Protein AF-G9L574-F1 (afdb_monomer_lite)

pLDDT: mean 74.45, std 17.56, range [42.44, 97.62]

InterPro domains:
  IPR010920 LSM domain superfamily [SSF50182] (1-46)
  IPR050914 Small nuclear ribonucleoprotein-associated SmB/NAA38-like [PTHR10701] (1-89)

Sequence (89 aa):
DCDEFRKIKPKNAKQPEREEKRVLGLVLLRGENLVSMTVEGPPPKDTGIARVPLAGAAGGPGVGRAAGRGVPAGVPIPQAPAGLAGPVR

Organism: Mustela putorius furo (NCBI:txid9669)

Structure (mmCIF, N/CA/C/O backbone):
data_AF-G9L574-F1
#
_entry.id   AF-G9L574-F1
#
loop_
_atom_site.group_PDB
_atom_site.id
_atom_site.type_symbol
_atom_site.label_atom_id
_atom_site.label_alt_id
_atom_site.label_comp_id
_atom_site.label_asym_id
_atom_site.label_entity_id
_atom_site.label_seq_id
_atom_site.pdbx_PDB_ins_code
_atom_site.Cartn_x
_atom_site.Cartn_y
_atom_site.Cartn_z
_atom_site.occupancy
_atom_site.B_iso_or_equiv
_atom_site.auth_seq_id
_atom_site.auth_comp_id
_atom_site.auth_asym_id
_atom_site.auth_atom_id
_atom_site.pdbx_PDB_model_num
ATOM 1 N N . ASP A 1 1 ? 10.835 4.741 0.138 1.00 86.44 1 ASP A N 1
ATOM 2 C CA . ASP A 1 1 ? 10.628 4.886 1.587 1.00 86.44 1 ASP A CA 1
ATOM 3 C C . ASP A 1 1 ? 9.202 4.493 1.905 1.00 86.44 1 ASP A C 1
ATOM 5 O O . ASP A 1 1 ? 8.307 4.912 1.180 1.00 86.44 1 ASP A O 1
ATOM 9 N N . CYS A 1 2 ? 9.006 3.613 2.886 1.00 92.50 2 CYS A N 1
ATOM 10 C CA . CYS A 1 2 ? 7.694 3.097 3.277 1.00 92.50 2 CYS A CA 1
ATO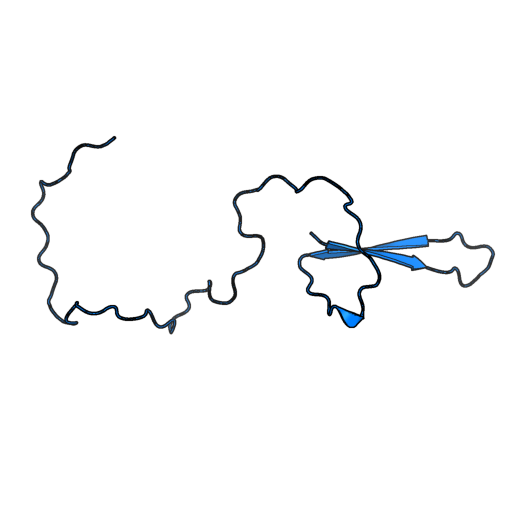M 11 C C . CYS A 1 2 ? 7.282 3.654 4.646 1.00 92.50 2 CYS A C 1
ATOM 13 O O . CYS A 1 2 ? 8.056 3.563 5.603 1.00 92.50 2 CYS A O 1
ATOM 15 N N . ASP A 1 3 ? 6.052 4.162 4.730 1.00 94.75 3 ASP A N 1
ATOM 16 C CA . ASP A 1 3 ? 5.407 4.646 5.952 1.00 94.75 3 ASP A CA 1
ATOM 17 C C . ASP A 1 3 ? 4.170 3.788 6.270 1.00 94.75 3 ASP A C 1
ATOM 19 O O . ASP A 1 3 ? 3.430 3.388 5.371 1.00 94.75 3 ASP A O 1
ATOM 23 N N . GLU A 1 4 ? 3.930 3.521 7.552 1.00 94.69 4 GLU A N 1
ATOM 24 C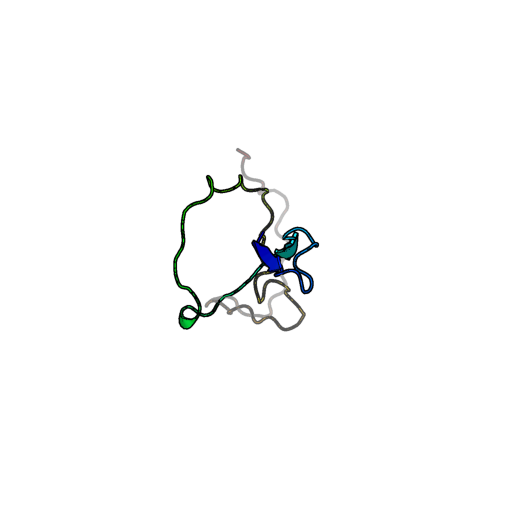 CA . GLU A 1 4 ? 2.725 2.864 8.060 1.00 94.69 4 GLU A CA 1
ATOM 25 C C . GLU A 1 4 ? 1.816 3.895 8.732 1.00 94.69 4 GLU A C 1
ATOM 27 O O . GLU A 1 4 ? 2.264 4.674 9.579 1.00 94.69 4 GLU A O 1
ATOM 32 N N . PHE A 1 5 ? 0.526 3.850 8.402 1.00 94.88 5 PHE A N 1
ATOM 33 C CA . PHE A 1 5 ? -0.506 4.684 9.007 1.00 94.88 5 PHE A CA 1
ATOM 34 C C . PHE A 1 5 ? -1.511 3.798 9.740 1.00 94.88 5 PHE A C 1
ATOM 36 O O . PHE A 1 5 ? -2.166 2.946 9.138 1.00 94.88 5 PHE A O 1
ATOM 43 N N . ARG A 1 6 ? -1.642 3.989 11.058 1.00 94.50 6 ARG A N 1
ATOM 44 C CA . ARG A 1 6 ? -2.639 3.286 11.877 1.00 94.50 6 ARG A CA 1
ATOM 45 C C . ARG A 1 6 ? -3.645 4.257 12.461 1.00 94.50 6 ARG A C 1
ATOM 47 O O . ARG A 1 6 ? -3.284 5.193 13.171 1.00 94.50 6 ARG A O 1
ATOM 54 N N . LYS A 1 7 ? -4.927 3.964 12.253 1.00 90.56 7 LYS A N 1
ATOM 55 C CA . LYS A 1 7 ? -6.022 4.656 12.931 1.00 90.56 7 LYS A CA 1
ATOM 56 C C . LYS A 1 7 ? -6.181 4.107 14.350 1.00 90.56 7 LYS A C 1
ATOM 58 O O . LYS A 1 7 ? -6.534 2.942 14.538 1.00 90.56 7 LYS A O 1
ATOM 63 N N . ILE A 1 8 ? -5.928 4.936 15.358 1.00 88.81 8 ILE A N 1
ATOM 64 C CA . ILE A 1 8 ? -6.076 4.569 16.765 1.00 88.81 8 ILE A CA 1
ATOM 65 C C . ILE A 1 8 ? -7.492 4.909 17.215 1.00 88.81 8 ILE A C 1
ATOM 67 O O . ILE A 1 8 ? -7.890 6.075 17.261 1.00 88.81 8 ILE A O 1
ATOM 71 N N . LYS A 1 9 ? -8.253 3.868 17.570 1.00 84.25 9 LYS A N 1
ATOM 72 C CA . LYS A 1 9 ? -9.574 4.035 18.175 1.00 84.25 9 LYS A CA 1
ATOM 73 C C . LYS A 1 9 ? -9.408 4.625 19.580 1.00 84.25 9 LYS A C 1
ATOM 75 O O . LYS A 1 9 ? -8.669 4.050 20.387 1.00 84.25 9 LYS A O 1
ATOM 80 N N . PRO A 1 10 ? -10.072 5.746 19.894 1.00 82.81 10 PRO A N 1
ATOM 81 C CA . PRO A 1 10 ? -9.993 6.328 21.222 1.00 82.81 10 PRO A CA 1
ATOM 82 C C . PRO A 1 10 ? -10.650 5.390 22.244 1.00 82.81 10 PRO A C 1
ATOM 84 O O . PRO A 1 10 ? -11.724 4.842 22.005 1.00 82.81 10 PRO A O 1
ATOM 87 N N . LYS A 1 11 ? -10.006 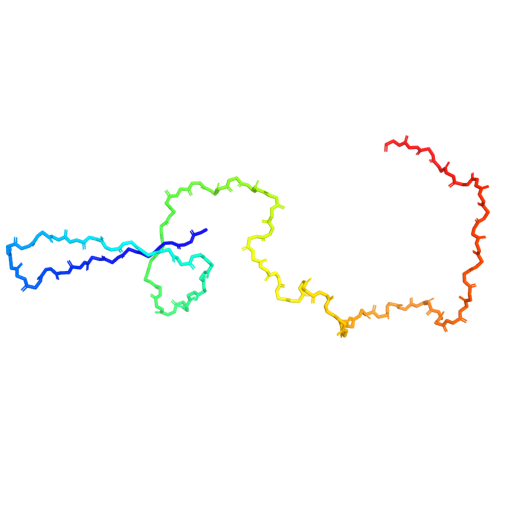5.204 23.404 1.00 81.94 11 LYS A N 1
ATOM 88 C CA . LYS A 1 11 ? -10.563 4.390 24.504 1.00 81.94 11 LYS A CA 1
ATOM 89 C C . LYS A 1 11 ? -11.763 5.062 25.180 1.00 81.94 11 LYS A C 1
ATOM 91 O O . LYS A 1 11 ? -12.610 4.379 25.737 1.00 81.94 11 LYS A O 1
ATOM 96 N N . ASN A 1 12 ? -11.828 6.392 25.110 1.00 80.75 12 ASN A N 1
ATOM 97 C CA . ASN A 1 12 ? -12.927 7.204 25.619 1.00 80.75 12 ASN A CA 1
ATOM 98 C C . ASN A 1 12 ? -13.577 7.955 24.458 1.00 80.75 12 ASN A C 1
ATOM 100 O O . ASN A 1 12 ? -12.876 8.627 23.708 1.00 80.75 12 ASN A O 1
ATOM 104 N N . ALA A 1 13 ? -14.908 7.935 24.372 1.00 74.25 13 ALA A N 1
ATOM 105 C CA . ALA A 1 13 ? -15.673 8.580 23.296 1.00 74.25 13 ALA A CA 1
ATOM 106 C C . ALA A 1 13 ? -15.458 10.106 23.172 1.00 74.25 13 ALA A C 1
ATOM 108 O O . ALA A 1 13 ? -15.822 10.700 22.165 1.00 74.25 13 ALA A O 1
ATOM 109 N N . LYS A 1 14 ? -14.863 10.748 24.187 1.00 80.62 14 LYS A N 1
ATOM 110 C CA . LYS A 1 14 ? -14.495 12.174 24.171 1.00 80.62 14 LYS A CA 1
ATOM 111 C C . LYS A 1 14 ? -13.130 12.470 23.540 1.00 80.62 14 LYS A C 1
ATOM 113 O O . LYS A 1 14 ? -12.807 13.640 23.370 1.00 80.62 14 LYS A O 1
ATOM 118 N N . GLN A 1 15 ? -12.305 11.462 23.253 1.00 77.44 15 GLN A N 1
ATOM 119 C CA . GLN A 1 15 ? -11.011 11.693 22.611 1.00 77.44 15 GLN A CA 1
ATOM 120 C C . GLN A 1 15 ? -11.140 11.650 21.085 1.00 77.44 15 GLN A C 1
ATOM 122 O O . GLN A 1 15 ? -11.838 10.777 20.568 1.00 77.44 15 GLN A O 1
ATOM 127 N N . PRO A 1 16 ? -10.466 12.564 20.365 1.00 79.12 16 PRO A N 1
ATOM 128 C CA . PRO A 1 16 ? -10.478 12.566 18.911 1.00 79.12 16 PRO A CA 1
ATOM 129 C C . PRO A 1 16 ? -9.804 11.306 18.360 1.00 79.12 16 PRO A C 1
ATOM 131 O O . PRO A 1 16 ? -8.886 10.752 18.973 1.00 79.12 16 PRO A O 1
ATOM 134 N N . GLU A 1 17 ? -10.249 10.866 17.183 1.00 79.06 17 GLU A N 1
ATOM 135 C CA . GLU A 1 17 ? -9.544 9.827 16.435 1.00 79.06 17 GLU A CA 1
ATOM 136 C C . GLU A 1 17 ? -8.142 10.329 16.079 1.00 79.06 17 GLU A C 1
ATOM 138 O O . GLU A 1 17 ? -7.975 11.440 15.573 1.00 79.06 17 GLU A O 1
ATOM 143 N N . ARG A 1 18 ? -7.126 9.512 16.370 1.00 85.12 18 ARG A N 1
ATOM 144 C CA . ARG A 1 18 ? -5.727 9.848 16.105 1.00 85.12 18 ARG A CA 1
ATOM 145 C C . ARG A 1 18 ? -5.155 8.886 15.083 1.00 85.12 18 ARG A C 1
ATOM 147 O O . ARG A 1 18 ? -5.294 7.673 15.224 1.00 85.12 18 ARG A O 1
ATOM 154 N N . GLU A 1 19 ? -4.465 9.433 14.098 1.00 90.19 19 GLU A N 1
ATOM 155 C CA . GLU A 1 19 ? -3.651 8.657 13.175 1.00 90.19 19 GLU A CA 1
ATOM 156 C C . GLU A 1 19 ? -2.205 8.625 13.678 1.00 90.19 19 GLU A C 1
ATOM 158 O O . GLU A 1 19 ? -1.633 9.650 14.057 1.00 90.19 19 GLU A O 1
ATOM 163 N N . GLU A 1 20 ? -1.629 7.430 13.754 1.00 92.19 20 GLU A N 1
ATOM 164 C CA . GLU A 1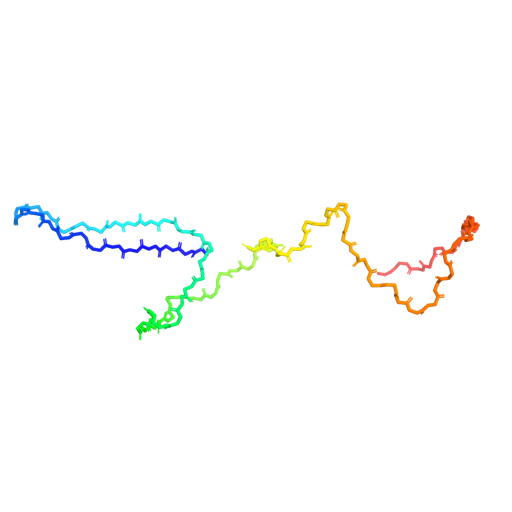 20 ? -0.232 7.218 14.116 1.00 92.19 20 GLU A CA 1
ATOM 165 C C . GLU A 1 20 ? 0.559 6.875 12.854 1.00 92.19 20 GLU A C 1
ATOM 167 O O . GLU A 1 20 ? 0.299 5.849 12.223 1.00 92.19 20 GLU A O 1
ATOM 172 N N . LYS A 1 21 ? 1.530 7.729 12.515 1.00 94.56 21 LYS A N 1
ATOM 173 C CA . LYS A 1 21 ? 2.477 7.522 11.418 1.00 94.56 21 LYS A CA 1
ATOM 174 C C . LYS A 1 21 ? 3.767 6.891 11.943 1.00 94.56 21 LYS A C 1
ATOM 176 O O . LYS A 1 21 ? 4.353 7.407 12.897 1.00 94.56 21 LYS A O 1
ATOM 181 N N . ARG A 1 22 ? 4.241 5.823 11.299 1.00 95.62 22 ARG A N 1
ATOM 182 C CA . ARG A 1 22 ? 5.540 5.183 11.572 1.00 95.62 22 ARG A CA 1
ATOM 183 C C . ARG A 1 22 ? 6.369 5.088 10.299 1.00 95.62 22 ARG A C 1
ATOM 185 O O . ARG A 1 22 ? 5.864 4.638 9.279 1.00 95.62 22 ARG A O 1
ATOM 192 N N . VAL A 1 23 ? 7.641 5.467 10.380 1.00 96.00 23 VAL A N 1
ATOM 193 C CA . VAL A 1 23 ? 8.595 5.342 9.268 1.00 96.00 23 VAL A CA 1
ATOM 194 C C . VAL A 1 23 ? 9.235 3.958 9.329 1.00 96.00 23 VAL A C 1
ATOM 196 O O . VAL A 1 23 ? 9.814 3.605 10.355 1.00 96.00 23 VAL A O 1
ATOM 199 N N . LEU A 1 24 ? 9.131 3.175 8.253 1.00 94.50 24 LEU A N 1
ATOM 200 C CA . LEU A 1 24 ? 9.661 1.806 8.193 1.00 94.50 24 LEU A CA 1
ATOM 201 C C . LEU A 1 24 ? 10.922 1.686 7.324 1.00 94.50 24 LEU A C 1
ATOM 203 O O . LEU A 1 24 ? 11.795 0.873 7.616 1.00 94.50 24 LEU A O 1
ATOM 207 N N . GLY A 1 25 ? 11.039 2.486 6.259 1.00 92.56 25 GLY A N 1
ATOM 208 C CA . GLY A 1 25 ? 12.160 2.399 5.316 1.00 92.56 25 GLY A CA 1
ATOM 209 C C . GLY A 1 25 ? 11.920 1.356 4.221 1.00 92.56 25 GLY A C 1
ATOM 210 O O . GLY A 1 25 ? 10.983 1.514 3.440 1.00 92.56 25 GLY A O 1
ATOM 211 N N . LEU A 1 26 ? 12.771 0.329 4.123 1.00 92.19 26 LEU A N 1
ATOM 212 C CA . LEU A 1 26 ? 12.602 -0.790 3.185 1.00 92.19 26 LEU A CA 1
ATOM 213 C C . LEU A 1 26 ? 11.838 -1.930 3.867 1.00 92.19 26 LEU A C 1
ATOM 215 O O . LEU A 1 26 ? 12.268 -2.425 4.905 1.00 92.19 26 LEU A O 1
ATOM 219 N N . VAL A 1 27 ? 10.742 -2.381 3.258 1.00 93.94 27 VAL A N 1
ATOM 220 C CA . VAL A 1 27 ? 9.881 -3.435 3.812 1.00 93.94 27 VAL A CA 1
ATOM 221 C C . VAL A 1 27 ? 9.612 -4.502 2.754 1.00 93.94 27 VAL A C 1
ATOM 223 O O . VAL A 1 27 ? 9.376 -4.181 1.591 1.00 93.94 27 VAL A O 1
ATOM 226 N N . LEU A 1 28 ? 9.610 -5.771 3.169 1.00 94.12 28 LEU A N 1
ATOM 227 C CA . LEU A 1 28 ? 9.130 -6.901 2.376 1.00 94.12 28 LEU A CA 1
ATOM 228 C C . LEU A 1 28 ? 7.873 -7.466 3.043 1.00 94.12 28 LEU A C 1
ATOM 230 O O . LEU A 1 28 ? 7.935 -7.966 4.165 1.00 94.12 28 LEU A O 1
ATOM 234 N N . LEU A 1 29 ? 6.734 -7.382 2.359 1.00 95.25 29 LEU A N 1
ATOM 235 C CA . LEU A 1 29 ? 5.464 -7.914 2.847 1.00 95.25 29 LEU A CA 1
ATOM 236 C C . LEU A 1 29 ? 5.167 -9.264 2.192 1.00 95.25 29 LEU A C 1
ATOM 238 O O . LEU A 1 29 ? 5.396 -9.456 0.998 1.00 95.25 29 LEU A O 1
ATOM 242 N N . ARG A 1 30 ? 4.617 -10.199 2.971 1.00 97.06 30 ARG A N 1
ATOM 243 C CA . ARG A 1 30 ? 4.121 -11.474 2.440 1.00 97.06 30 ARG A CA 1
ATOM 244 C C . ARG A 1 30 ? 2.784 -11.249 1.732 1.00 97.06 30 ARG A C 1
ATOM 246 O O . ARG A 1 30 ? 1.879 -10.662 2.320 1.00 97.06 30 ARG A O 1
ATOM 253 N N . GLY A 1 31 ? 2.653 -11.756 0.504 1.00 97.38 31 GLY A N 1
ATOM 254 C CA . GLY A 1 31 ? 1.501 -11.486 -0.369 1.00 97.38 31 GLY A CA 1
ATOM 255 C C . GLY A 1 31 ? 0.137 -11.897 0.197 1.00 97.38 31 GLY A C 1
ATOM 256 O O . GLY A 1 31 ? -0.858 -11.266 -0.124 1.00 97.38 31 GLY A O 1
ATOM 257 N N . GLU A 1 32 ? 0.082 -12.885 1.093 1.00 97.62 32 GLU A N 1
ATOM 258 C CA . GLU A 1 32 ? -1.172 -13.329 1.730 1.00 97.62 32 GLU A CA 1
ATOM 259 C C . GLU A 1 32 ? -1.821 -12.276 2.641 1.00 97.62 32 GLU A C 1
ATOM 261 O O . GLU A 1 32 ? -3.022 -12.329 2.877 1.00 97.62 32 GLU A O 1
ATOM 266 N N . ASN A 1 33 ? -1.041 -11.309 3.135 1.00 95.50 33 ASN A N 1
ATOM 267 C CA . ASN A 1 33 ? -1.540 -10.225 3.984 1.00 95.50 33 ASN A CA 1
ATOM 268 C C . ASN A 1 33 ? -1.912 -8.968 3.176 1.00 95.50 33 ASN A C 1
ATOM 270 O O . ASN A 1 33 ? -2.349 -7.971 3.751 1.00 95.50 33 ASN A O 1
ATOM 274 N N . LEU A 1 34 ? -1.705 -8.982 1.855 1.00 94.81 34 LEU A N 1
ATOM 275 C CA . LEU A 1 34 ? -1.975 -7.853 0.974 1.00 94.81 34 LEU A CA 1
ATOM 276 C C . LEU A 1 34 ? -3.411 -7.941 0.440 1.00 94.81 34 LEU A C 1
ATOM 278 O O . LEU A 1 34 ? -3.766 -8.895 -0.244 1.00 94.81 34 LEU A O 1
ATOM 282 N N . VAL A 1 35 ? -4.228 -6.925 0.720 1.00 96.62 35 VAL A N 1
ATOM 283 C CA . VAL A 1 35 ? -5.631 -6.877 0.264 1.00 96.62 35 VAL A CA 1
ATOM 284 C C . VAL A 1 35 ? -5.761 -6.138 -1.069 1.00 96.62 35 VAL A C 1
ATOM 286 O O . VAL A 1 35 ? -6.408 -6.620 -1.993 1.00 96.62 35 VAL A O 1
ATOM 289 N N . SER A 1 36 ? -5.142 -4.962 -1.181 1.00 96.62 36 SER A N 1
ATOM 290 C CA . SER A 1 36 ? -5.225 -4.111 -2.371 1.00 96.62 36 SER A CA 1
ATOM 291 C C . SER A 1 36 ? -4.050 -3.142 -2.450 1.00 96.62 36 SER A C 1
ATOM 293 O O . SER A 1 36 ? -3.474 -2.778 -1.425 1.00 96.62 36 SER A O 1
ATOM 295 N N . MET A 1 37 ? -3.741 -2.672 -3.660 1.00 94.69 37 MET A N 1
ATOM 296 C CA . MET A 1 37 ? -2.752 -1.623 -3.913 1.00 94.69 37 MET A CA 1
ATOM 297 C C . MET A 1 37 ? -3.321 -0.581 -4.874 1.00 94.69 37 MET A C 1
ATOM 299 O O . MET A 1 37 ? -4.006 -0.927 -5.834 1.00 94.69 37 MET A O 1
ATOM 303 N N . THR A 1 38 ? -2.997 0.687 -4.635 1.00 95.94 38 THR A N 1
ATOM 304 C CA . THR A 1 38 ? -3.313 1.810 -5.525 1.00 95.94 38 THR A CA 1
ATOM 305 C C . THR A 1 38 ? -2.056 2.632 -5.767 1.00 95.94 38 THR A C 1
ATOM 307 O O . THR A 1 38 ? -1.204 2.742 -4.886 1.00 95.94 38 THR A O 1
ATOM 310 N N . VAL A 1 39 ? -1.933 3.218 -6.957 1.00 96.19 39 VAL A N 1
ATOM 311 C CA . VAL A 1 39 ? -0.823 4.124 -7.276 1.00 96.19 39 VAL A CA 1
ATOM 312 C C . VAL A 1 39 ? -1.076 5.458 -6.576 1.00 96.19 39 VAL A C 1
ATOM 314 O O . VAL A 1 39 ? -2.067 6.119 -6.867 1.00 96.19 39 VAL A O 1
ATOM 317 N N . GLU A 1 40 ? -0.205 5.829 -5.640 1.00 90.94 40 GLU A N 1
ATOM 318 C CA . GLU A 1 40 ? -0.332 7.075 -4.868 1.00 90.94 40 GLU A CA 1
ATOM 319 C C . GLU A 1 40 ? 0.289 8.276 -5.596 1.00 90.94 40 GLU A C 1
ATOM 321 O O . GLU A 1 40 ? -0.300 9.353 -5.628 1.00 90.94 40 GLU A O 1
ATOM 326 N N . GLY A 1 41 ? 1.421 8.085 -6.273 1.00 92.69 41 GLY A N 1
ATOM 327 C CA . GLY A 1 41 ? 2.095 9.154 -7.002 1.00 92.69 41 GLY A CA 1
ATOM 328 C C . GLY A 1 41 ? 3.090 8.641 -8.043 1.00 92.69 41 GLY A C 1
ATOM 329 O O . GLY A 1 41 ? 3.327 7.432 -8.145 1.00 92.69 41 GLY A O 1
ATOM 330 N N . PRO A 1 42 ? 3.672 9.549 -8.847 1.00 94.12 42 PRO A N 1
ATOM 331 C CA . PRO A 1 42 ? 4.711 9.187 -9.798 1.00 94.12 42 PRO A CA 1
ATOM 332 C C . PRO A 1 42 ? 5.957 8.654 -9.068 1.00 94.12 42 PRO A C 1
ATOM 334 O O . PRO A 1 42 ? 6.230 9.058 -7.934 1.00 94.12 42 PRO A O 1
ATOM 337 N N . PRO A 1 43 ? 6.759 7.792 -9.716 1.00 90.56 43 PRO A N 1
ATOM 338 C CA . PRO A 1 43 ? 8.020 7.330 -9.153 1.00 90.56 43 PRO A CA 1
ATOM 339 C C . PRO A 1 43 ? 8.930 8.506 -8.747 1.00 90.56 43 PRO A C 1
ATOM 341 O O . PRO A 1 43 ? 9.094 9.449 -9.530 1.00 90.56 43 PRO A O 1
ATOM 344 N N . PRO A 1 44 ? 9.552 8.475 -7.552 1.00 87.56 44 PRO A N 1
ATOM 345 C CA . PRO A 1 44 ? 10.528 9.484 -7.156 1.00 87.56 44 PRO A CA 1
ATOM 346 C C . PRO A 1 44 ? 11.720 9.507 -8.120 1.00 87.56 44 PRO A C 1
ATOM 348 O O . PRO A 1 44 ? 12.170 8.455 -8.566 1.00 87.56 44 PRO A O 1
ATOM 351 N N . LYS A 1 45 ? 12.282 10.691 -8.386 1.00 87.19 45 LYS A N 1
ATOM 352 C CA . LYS A 1 45 ? 13.498 10.828 -9.206 1.00 87.19 45 LYS A CA 1
ATOM 353 C C . LYS A 1 45 ? 14.670 10.080 -8.551 1.00 87.19 45 LYS A C 1
ATOM 355 O O . LYS A 1 45 ? 14.828 10.129 -7.327 1.00 87.19 45 LYS A O 1
ATOM 360 N N . ASP A 1 46 ? 15.485 9.398 -9.353 1.00 76.12 46 ASP A N 1
ATOM 361 C CA . ASP A 1 46 ? 16.650 8.666 -8.853 1.00 76.12 46 ASP A CA 1
ATOM 362 C C . ASP A 1 46 ? 17.711 9.623 -8.300 1.00 76.12 46 ASP A C 1
ATOM 364 O O . ASP A 1 46 ? 18.142 10.563 -8.962 1.00 76.12 46 ASP A O 1
ATOM 368 N N . THR A 1 47 ? 18.157 9.359 -7.072 1.00 67.12 47 THR A N 1
ATOM 369 C CA . THR A 1 47 ? 19.215 10.113 -6.380 1.00 67.12 47 THR A CA 1
ATOM 370 C C . THR A 1 47 ? 20.602 9.482 -6.557 1.00 67.12 47 THR A C 1
ATOM 372 O O . THR A 1 47 ? 21.547 9.876 -5.883 1.00 67.12 47 THR A O 1
ATOM 375 N N . GLY A 1 48 ? 20.750 8.499 -7.455 1.00 60.59 48 GLY A N 1
ATOM 376 C CA . GLY A 1 48 ? 22.036 7.873 -7.799 1.00 60.59 48 GLY A CA 1
ATOM 377 C C . GLY A 1 48 ? 22.619 6.911 -6.753 1.00 60.59 48 GLY A C 1
ATOM 378 O O . GLY A 1 48 ? 23.673 6.330 -6.989 1.00 60.59 48 GLY A O 1
ATOM 379 N N . ILE A 1 49 ? 21.946 6.701 -5.617 1.00 60.91 49 ILE A N 1
ATOM 380 C CA . ILE A 1 49 ? 22.392 5.801 -4.545 1.00 60.91 49 ILE A CA 1
ATOM 381 C C . ILE A 1 49 ? 21.457 4.592 -4.509 1.00 60.91 49 ILE A C 1
ATOM 383 O O . ILE A 1 49 ? 20.239 4.750 -4.394 1.00 60.91 49 ILE A O 1
ATOM 387 N N . ALA A 1 50 ? 22.017 3.382 -4.604 1.00 62.22 50 ALA A N 1
ATOM 388 C CA . ALA A 1 50 ? 21.259 2.144 -4.458 1.00 62.22 50 ALA A CA 1
ATOM 389 C C . ALA A 1 50 ? 20.551 2.137 -3.091 1.00 62.22 50 ALA A C 1
ATOM 391 O O . ALA A 1 50 ? 21.193 2.071 -2.046 1.00 62.22 50 ALA A O 1
ATOM 392 N N . ARG A 1 51 ? 19.215 2.233 -3.102 1.00 66.56 51 ARG A N 1
ATOM 393 C CA . ARG A 1 51 ? 18.374 2.390 -1.896 1.00 66.56 51 ARG A CA 1
ATOM 394 C C . ARG A 1 51 ? 18.302 1.134 -1.022 1.00 66.56 51 ARG A C 1
ATOM 396 O O . ARG A 1 51 ? 17.742 1.169 0.068 1.00 66.56 51 ARG A O 1
ATOM 403 N N . VAL A 1 52 ? 18.860 0.028 -1.503 1.00 66.69 52 VAL A N 1
ATOM 404 C CA . VAL A 1 52 ? 18.943 -1.249 -0.798 1.00 66.69 52 VAL A CA 1
ATOM 405 C C . VAL A 1 52 ? 20.416 -1.647 -0.754 1.00 66.69 52 VAL A C 1
ATOM 407 O O . VAL A 1 52 ? 21.035 -1.720 -1.819 1.00 66.69 52 VAL A O 1
ATOM 410 N N . PRO A 1 53 ? 20.998 -1.930 0.426 1.00 61.94 53 PRO A N 1
ATOM 411 C CA . PRO A 1 53 ? 22.268 -2.634 0.492 1.00 61.94 53 PRO A CA 1
ATOM 412 C C . PRO A 1 53 ? 22.090 -3.972 -0.224 1.00 61.94 53 PRO A C 1
ATOM 414 O O . PRO A 1 53 ? 21.343 -4.836 0.233 1.00 61.94 53 PRO A O 1
ATOM 417 N N . LEU A 1 54 ? 22.720 -4.128 -1.386 1.00 65.06 54 LEU A N 1
ATOM 418 C CA . LEU A 1 54 ? 22.692 -5.389 -2.113 1.00 65.06 54 LEU A CA 1
ATOM 419 C C . LEU A 1 54 ? 23.283 -6.459 -1.186 1.00 65.06 54 LEU A C 1
ATOM 421 O O . LEU A 1 54 ? 24.426 -6.329 -0.738 1.00 65.06 54 LEU A O 1
ATOM 425 N N . ALA A 1 55 ? 22.506 -7.491 -0.856 1.00 55.56 55 ALA A N 1
ATOM 426 C CA . ALA A 1 55 ? 23.011 -8.630 -0.103 1.00 55.56 55 ALA A CA 1
ATOM 427 C C . ALA A 1 55 ? 24.184 -9.234 -0.896 1.00 55.56 55 ALA A C 1
ATOM 429 O O . ALA A 1 55 ? 23.993 -9.744 -1.997 1.00 55.56 55 ALA A O 1
ATOM 430 N N . GLY A 1 56 ? 25.406 -9.083 -0.375 1.00 57.91 56 GLY A N 1
ATOM 431 C CA . GLY A 1 56 ? 26.651 -9.452 -1.063 1.00 57.91 56 GLY A CA 1
ATOM 432 C C . GLY A 1 56 ? 27.470 -8.299 -1.672 1.00 57.91 56 GLY A C 1
ATOM 433 O O . GLY A 1 56 ? 28.551 -8.560 -2.188 1.00 57.91 56 GLY A O 1
ATOM 434 N N . ALA A 1 57 ? 27.034 -7.034 -1.591 1.00 56.03 57 ALA A N 1
ATOM 435 C CA . ALA A 1 57 ? 27.849 -5.880 -2.019 1.00 56.03 57 ALA A CA 1
ATOM 436 C C . ALA A 1 57 ? 28.917 -5.455 -1.005 1.00 56.03 57 ALA A C 1
ATOM 438 O O . ALA A 1 57 ? 29.842 -4.723 -1.357 1.00 56.03 57 ALA A O 1
ATOM 439 N N . ALA A 1 58 ? 28.841 -5.937 0.236 1.00 55.84 58 ALA A N 1
ATOM 440 C CA . ALA A 1 58 ? 29.991 -5.901 1.123 1.00 55.84 58 ALA A CA 1
ATOM 441 C C . ALA A 1 58 ? 30.943 -7.018 0.684 1.00 55.84 58 ALA A C 1
ATOM 443 O O . ALA A 1 58 ? 30.858 -8.150 1.159 1.00 55.84 58 ALA A O 1
ATOM 444 N N . GLY A 1 59 ? 31.821 -6.694 -0.268 1.00 57.69 59 GLY A N 1
ATOM 445 C CA . GLY A 1 59 ? 33.000 -7.484 -0.602 1.00 57.69 59 GLY A CA 1
ATOM 446 C C . GLY A 1 59 ? 33.923 -7.573 0.609 1.00 57.69 59 GLY A C 1
ATOM 447 O O . GLY A 1 59 ? 34.917 -6.860 0.688 1.00 57.69 59 GLY A O 1
ATOM 448 N N . GLY A 1 60 ? 33.550 -8.403 1.579 1.00 62.47 60 GLY A N 1
ATOM 449 C CA . GLY A 1 60 ? 34.397 -8.780 2.694 1.00 62.47 60 GLY A CA 1
ATOM 450 C C . GLY A 1 60 ? 35.443 -9.802 2.243 1.00 62.47 60 GLY A C 1
ATOM 451 O O . GLY A 1 60 ? 35.248 -10.486 1.230 1.00 62.47 60 GLY A O 1
ATOM 452 N N . PRO A 1 61 ? 36.556 -9.934 2.978 1.00 53.97 61 PRO A N 1
ATOM 453 C CA . PRO A 1 61 ? 37.516 -11.007 2.745 1.00 53.97 61 PRO A CA 1
ATOM 454 C C . PRO A 1 61 ? 36.781 -12.360 2.696 1.00 53.97 61 PRO A C 1
ATOM 456 O O . PRO A 1 61 ? 36.125 -12.734 3.664 1.00 53.97 61 PRO A O 1
ATOM 459 N N . GLY A 1 62 ? 36.838 -13.059 1.555 1.00 61.72 62 GLY A N 1
ATOM 460 C CA . GLY A 1 62 ? 36.147 -14.342 1.343 1.00 61.72 62 GLY A CA 1
ATOM 461 C C . GLY A 1 62 ? 35.106 -14.384 0.214 1.00 61.72 62 GLY A C 1
ATOM 462 O O . GLY A 1 62 ? 34.566 -15.454 -0.055 1.00 61.72 62 GLY A O 1
ATOM 463 N N . VAL A 1 63 ? 34.833 -13.278 -0.492 1.00 60.19 63 VAL A N 1
ATOM 464 C CA . VAL A 1 63 ? 33.959 -13.314 -1.683 1.00 60.19 63 VAL A CA 1
ATOM 465 C C . VAL A 1 63 ? 34.679 -13.982 -2.861 1.00 60.19 63 VAL A C 1
ATOM 467 O O . VAL A 1 63 ? 35.618 -13.429 -3.437 1.00 60.19 63 VAL A O 1
ATOM 470 N N . GLY A 1 64 ? 34.227 -15.182 -3.233 1.00 64.38 64 GLY A N 1
ATOM 471 C CA . GLY A 1 64 ? 34.757 -15.937 -4.367 1.00 64.38 64 GLY A CA 1
ATOM 472 C C . GLY A 1 64 ? 34.432 -15.262 -5.699 1.00 64.38 64 GLY A C 1
ATOM 473 O O . GLY A 1 64 ? 33.277 -15.224 -6.119 1.00 64.38 64 GLY A O 1
ATOM 474 N N . ARG A 1 65 ? 35.452 -14.747 -6.395 1.00 61.75 65 ARG A N 1
ATOM 475 C CA . ARG A 1 65 ? 35.322 -14.382 -7.811 1.00 61.75 65 ARG A CA 1
ATOM 476 C C . ARG A 1 65 ? 35.352 -15.657 -8.645 1.00 61.75 65 ARG A C 1
ATOM 478 O O . ARG A 1 65 ? 36.287 -16.442 -8.524 1.00 61.75 65 ARG A O 1
ATOM 485 N N . ALA A 1 66 ? 34.349 -15.853 -9.499 1.00 62.06 66 ALA A N 1
ATOM 486 C CA . ALA A 1 66 ? 34.377 -16.930 -10.480 1.00 62.06 66 ALA A CA 1
ATOM 487 C C . ALA A 1 66 ? 35.616 -16.756 -11.376 1.00 62.06 66 ALA A C 1
ATOM 489 O O . ALA A 1 66 ? 35.732 -15.770 -12.106 1.00 62.06 66 ALA A O 1
ATOM 490 N N . ALA A 1 67 ? 36.559 -17.695 -11.286 1.00 57.81 67 ALA A N 1
ATOM 491 C CA . ALA A 1 67 ? 37.739 -17.735 -12.136 1.00 57.81 67 ALA A CA 1
ATOM 492 C C . ALA A 1 67 ? 37.311 -18.160 -13.547 1.00 57.81 67 ALA A C 1
ATOM 494 O O . ALA A 1 67 ? 37.177 -19.344 -13.854 1.00 57.81 67 ALA A O 1
ATOM 495 N N . GLY A 1 68 ? 37.034 -17.173 -14.397 1.00 56.78 68 GLY A N 1
ATOM 496 C CA . GLY A 1 68 ? 36.817 -17.385 -15.821 1.00 56.78 68 GLY A CA 1
ATOM 497 C C . GLY A 1 68 ? 38.045 -18.027 -16.475 1.00 56.78 68 GLY A C 1
ATOM 498 O O . GLY A 1 68 ? 39.188 -17.670 -16.194 1.00 56.78 68 GLY A O 1
ATOM 499 N N . ARG A 1 69 ? 37.773 -19.002 -17.343 1.00 57.59 69 ARG A N 1
ATOM 500 C CA . ARG A 1 69 ? 38.707 -19.792 -18.154 1.00 57.59 69 ARG A CA 1
ATOM 501 C C . ARG A 1 69 ? 39.773 -18.915 -18.831 1.00 57.59 69 ARG A C 1
ATOM 503 O O . ARG A 1 69 ? 39.451 -18.196 -19.771 1.00 57.59 69 ARG A O 1
ATOM 510 N N . GLY A 1 70 ? 41.035 -19.042 -18.404 1.00 55.22 70 GLY A N 1
ATOM 511 C CA . GLY A 1 70 ? 42.189 -18.645 -19.226 1.00 55.22 70 GLY A CA 1
ATOM 512 C C . GLY A 1 70 ? 43.356 -17.898 -18.57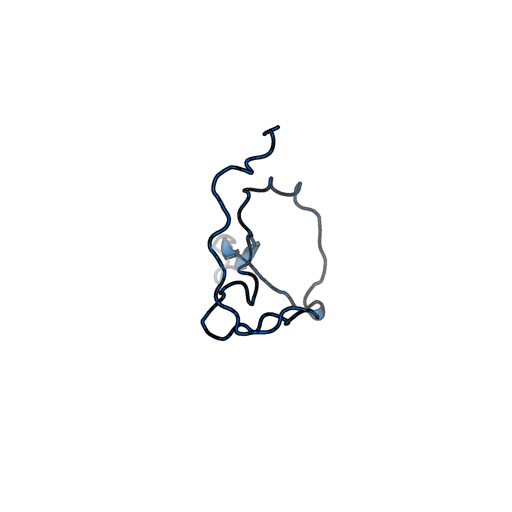3 1.00 55.22 70 GLY A C 1
ATOM 513 O O . GLY A 1 70 ? 44.278 -17.564 -19.307 1.00 55.22 70 GLY A O 1
ATOM 514 N N . VAL A 1 71 ? 43.388 -17.645 -17.259 1.00 46.69 71 VAL A N 1
ATOM 515 C CA . VAL A 1 71 ? 44.557 -16.983 -16.636 1.00 46.69 71 VAL A CA 1
ATOM 516 C C . VAL A 1 71 ? 45.307 -17.960 -15.722 1.00 46.69 71 VAL A C 1
ATOM 518 O O . VAL A 1 71 ? 44.771 -18.320 -14.673 1.00 46.69 71 VAL A O 1
ATOM 521 N N . PRO A 1 72 ? 46.526 -18.414 -16.077 1.00 47.56 72 PRO A N 1
ATOM 522 C CA . PRO A 1 72 ? 47.355 -19.173 -15.152 1.00 47.56 72 PRO A CA 1
ATOM 523 C C . PRO A 1 72 ? 47.780 -18.260 -13.997 1.00 47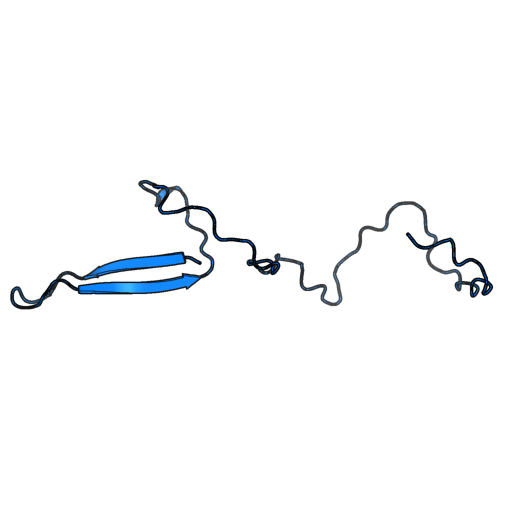.56 72 PRO A C 1
ATOM 525 O O . PRO A 1 72 ? 48.406 -17.217 -14.191 1.00 47.56 72 PRO A O 1
ATOM 528 N N . ALA A 1 73 ? 47.408 -18.652 -12.781 1.00 56.00 73 ALA A N 1
ATOM 529 C CA . ALA A 1 73 ? 47.879 -18.023 -11.561 1.00 56.00 73 ALA A CA 1
ATOM 530 C C . ALA A 1 73 ? 49.387 -18.282 -11.417 1.00 56.00 73 ALA A C 1
ATOM 532 O O . ALA A 1 73 ? 49.797 -19.435 -11.304 1.00 56.00 73 ALA A O 1
ATOM 533 N N . GLY A 1 74 ? 50.200 -17.221 -11.411 1.00 56.41 74 GLY A N 1
ATOM 534 C CA . GLY A 1 74 ? 51.584 -17.312 -10.927 1.00 56.41 74 GLY A CA 1
ATOM 535 C C . GLY A 1 74 ? 52.702 -16.749 -11.807 1.00 56.41 74 GLY A C 1
ATOM 536 O O . GLY A 1 74 ? 53.842 -17.156 -11.612 1.00 56.41 74 GLY A O 1
ATOM 537 N N . VAL A 1 75 ? 52.446 -15.817 -12.730 1.00 42.44 75 VAL A N 1
ATOM 538 C CA . VAL A 1 75 ? 53.528 -15.148 -13.483 1.00 42.44 75 VAL A CA 1
ATOM 539 C C . VAL A 1 75 ? 53.650 -13.689 -13.016 1.00 42.44 75 VAL A C 1
ATOM 541 O O . VAL A 1 75 ? 52.633 -12.991 -13.015 1.00 42.44 75 VAL A O 1
ATOM 544 N N . PRO A 1 76 ? 54.834 -13.200 -12.588 1.00 46.25 76 PRO A N 1
ATOM 545 C CA . PRO A 1 76 ? 54.994 -11.801 -12.216 1.00 46.25 76 PRO A CA 1
ATOM 546 C C . PRO A 1 76 ? 54.756 -10.928 -13.449 1.00 46.25 76 PRO A C 1
ATOM 548 O O . PRO A 1 76 ? 55.324 -11.172 -14.511 1.00 46.25 76 PRO A O 1
ATOM 551 N N . ILE A 1 77 ? 53.884 -9.931 -13.304 1.00 55.62 77 ILE A N 1
ATOM 552 C CA . ILE A 1 77 ? 53.512 -8.990 -14.363 1.00 55.62 77 ILE A CA 1
ATOM 553 C C . ILE A 1 77 ? 54.774 -8.203 -14.758 1.00 55.62 77 ILE A C 1
ATOM 555 O O . ILE A 1 77 ? 55.293 -7.468 -13.913 1.00 55.62 77 ILE A O 1
ATOM 559 N N . PRO A 1 78 ? 55.287 -8.303 -16.000 1.00 48.50 78 PRO A N 1
ATOM 560 C CA . PRO A 1 78 ? 56.313 -7.383 -16.463 1.00 48.50 78 PRO A CA 1
ATOM 561 C C . PRO A 1 78 ? 55.663 -6.006 -16.596 1.00 48.50 78 PRO A C 1
ATOM 563 O O . PRO A 1 78 ? 54.590 -5.876 -17.190 1.00 48.50 78 PRO A O 1
ATOM 566 N N . GLN A 1 79 ? 56.292 -4.982 -16.022 1.00 54.66 79 GLN A N 1
ATOM 567 C CA . GLN A 1 79 ? 55.869 -3.594 -16.185 1.00 54.66 79 GLN A CA 1
ATOM 568 C C . GLN A 1 79 ? 55.725 -3.285 -17.683 1.00 54.66 79 GLN A C 1
ATOM 570 O O . GLN A 1 79 ? 56.677 -3.440 -18.448 1.00 54.66 79 GLN A O 1
ATOM 575 N N . ALA A 1 80 ? 54.525 -2.886 -18.109 1.00 51.72 80 ALA A N 1
ATOM 576 C CA . ALA A 1 80 ? 54.288 -2.478 -19.488 1.00 51.72 80 ALA A CA 1
ATOM 577 C C . ALA A 1 80 ? 55.138 -1.227 -19.813 1.00 51.72 80 ALA A C 1
ATOM 579 O O . ALA A 1 80 ? 55.198 -0.320 -18.976 1.00 51.72 80 ALA A O 1
ATOM 580 N N . PRO A 1 81 ? 55.789 -1.138 -20.992 1.00 52.00 81 PRO A N 1
ATOM 581 C CA . PRO A 1 81 ? 56.586 0.029 -21.359 1.00 52.00 81 PRO A CA 1
ATOM 582 C C . PRO A 1 81 ? 55.716 1.285 -21.451 1.00 52.00 81 PRO A C 1
ATOM 584 O O . PRO A 1 81 ? 54.624 1.264 -22.026 1.00 52.00 81 PRO A O 1
ATOM 587 N N . ALA A 1 82 ? 56.213 2.390 -20.898 1.00 51.59 82 ALA A N 1
ATOM 588 C CA . ALA A 1 82 ? 55.560 3.688 -20.987 1.00 51.59 82 ALA A CA 1
ATOM 589 C C . ALA A 1 82 ? 55.465 4.132 -22.458 1.00 51.59 82 ALA A C 1
ATOM 591 O O . ALA A 1 82 ? 56.489 4.254 -23.129 1.00 51.59 82 ALA A O 1
ATOM 592 N N . GLY A 1 83 ? 54.247 4.378 -22.957 1.00 60.59 83 GLY A N 1
ATOM 593 C CA . GLY A 1 83 ? 54.058 4.970 -24.288 1.00 60.59 83 GLY A CA 1
ATOM 594 C C . GLY A 1 83 ? 52.766 4.642 -25.039 1.00 60.59 83 GLY A C 1
ATOM 595 O O . GLY A 1 83 ? 52.507 5.280 -26.052 1.00 60.59 83 GLY A O 1
ATOM 596 N N . LEU A 1 84 ? 51.926 3.710 -24.578 1.00 59.72 84 LEU A N 1
ATOM 597 C CA . LEU A 1 84 ? 50.687 3.347 -25.290 1.00 59.72 84 LEU A CA 1
ATOM 598 C C . LEU A 1 84 ? 49.422 3.996 -24.693 1.00 59.72 84 LEU A C 1
ATOM 600 O O . LEU A 1 84 ? 48.433 3.328 -24.404 1.00 59.72 84 LEU A O 1
ATOM 604 N N . ALA A 1 85 ? 49.444 5.318 -24.503 1.00 59.12 85 ALA A N 1
ATOM 605 C CA . ALA A 1 85 ? 48.212 6.076 -24.287 1.00 59.12 85 ALA A CA 1
ATOM 606 C C . ALA A 1 85 ? 47.548 6.327 -25.652 1.00 59.12 85 ALA A C 1
ATOM 608 O O . ALA A 1 85 ? 48.023 7.142 -26.441 1.00 59.12 85 ALA A O 1
ATOM 609 N N . GLY A 1 86 ? 46.484 5.579 -25.956 1.00 66.06 86 GLY A N 1
ATOM 610 C CA . GLY A 1 86 ? 45.653 5.817 -27.139 1.00 66.06 86 GLY A CA 1
ATOM 611 C C . GLY A 1 86 ? 44.808 7.098 -27.008 1.00 66.06 86 GLY A C 1
ATOM 612 O O . GLY A 1 86 ? 44.609 7.575 -25.888 1.00 66.06 86 GLY A O 1
ATOM 613 N N . PRO A 1 87 ? 44.309 7.676 -28.119 1.00 60.44 87 PRO A N 1
ATOM 614 C CA . PRO A 1 87 ? 43.650 8.982 -28.108 1.00 60.44 87 PRO A CA 1
ATOM 615 C C . PRO A 1 87 ? 42.364 8.994 -27.274 1.00 60.44 87 PRO A C 1
ATOM 617 O O . PRO A 1 87 ? 41.508 8.123 -27.422 1.00 60.44 87 PRO A O 1
ATOM 620 N N . VAL A 1 88 ? 42.227 10.015 -26.427 1.00 59.88 88 VAL A N 1
ATOM 621 C CA . VAL A 1 88 ? 41.044 10.264 -25.594 1.00 59.88 88 VAL A CA 1
ATOM 622 C C . VAL A 1 88 ? 39.939 10.892 -26.447 1.00 59.88 88 VAL A C 1
ATOM 624 O O . VAL A 1 88 ? 40.178 11.893 -27.126 1.00 59.88 88 VAL A O 1
ATOM 627 N N . ARG A 1 89 ? 38.726 10.338 -26.372 1.00 47.12 89 ARG A N 1
ATOM 628 C CA . ARG A 1 89 ? 37.475 11.036 -26.684 1.00 47.12 89 ARG A CA 1
ATOM 629 C C . ARG A 1 89 ? 36.490 10.822 -25.548 1.00 47.12 89 ARG A C 1
ATOM 631 O O . ARG A 1 89 ? 36.457 9.683 -25.035 1.00 47.12 89 ARG A O 1
#

Foldseek 3Di:
DDKDWDFDDDPDPPDDTDIDIDDDQDDDDDPVPDDDDDDPDDDDDDPPDDSDDPPPPPPDPPDDDPPPPDDDPDDPDDPDDPDPPDDDD

Secondary structure (DSSP, 8-state):
-EEEEEEE--SSTTSPPEEEEEEEES----GGG-------SPPPPP-SS-SS--TT-S--TT------TT--TT-PPPPPPTT--PPP-

Radius of gyration: 27.2 Å; chains: 1; bounding box: 72×32×54 Å